Protein AF-A0A7C4U8H3-F1 (afdb_monomer_lite)

pLDDT: mean 93.74, std 4.53, range [62.44, 98.38]

Sequence (127 aa):
MKSFDVPIIYRSPLISAVKKKRKEMDKMKKDFSPTLLDFGPLQIYLARHFGFCYGVENAIEIAFRTVEENPGKRIFLLSEMIHNPQVNADLIAHGIEFLQDTHGKQLIPFDQITAEDIVLIPAFGTT

Secondary structure (DSSP, 8-state):
-------GGG--HHHHHHHHHHHHH-TT----PPEEEE-SS-EEEE-SS-S--HHHHHHHHHHHHHHHHSTT--EEESS-SSS-HHHHHHHHHTTEEESB-TTS-BSS-GGG--TT-EEEPPTT---

Structure (mmCIF, N/CA/C/O backbone):
data_AF-A0A7C4U8H3-F1
#
_entry.id   AF-A0A7C4U8H3-F1
#
loop_
_atom_site.group_PDB
_atom_site.id
_atom_site.type_symbol
_atom_site.label_atom_id
_atom_site.label_alt_id
_atom_site.label_comp_id
_atom_site.label_asym_id
_atom_site.label_entity_id
_atom_site.label_seq_id
_atom_site.pdbx_PDB_ins_code
_atom_site.Cartn_x
_atom_site.Cartn_y
_atom_site.Cartn_z
_atom_site.occupancy
_atom_site.B_iso_or_equiv
_atom_site.auth_seq_id
_atom_site.auth_comp_id
_atom_site.auth_asym_id
_atom_site.auth_atom_id
_atom_site.pdbx_PDB_model_num
ATOM 1 N N . MET A 1 1 ? 18.122 4.149 3.595 1.00 62.44 1 MET A N 1
ATOM 2 C CA . MET A 1 1 ? 16.735 4.419 3.150 1.00 62.44 1 MET A CA 1
ATOM 3 C C . MET A 1 1 ? 15.845 3.441 3.888 1.00 62.44 1 MET A C 1
ATOM 5 O O . MET A 1 1 ? 16.250 2.287 3.963 1.00 62.44 1 MET A O 1
ATOM 9 N N . LYS A 1 2 ? 14.726 3.900 4.463 1.00 78.81 2 LYS A N 1
ATOM 10 C CA . LYS A 1 2 ? 13.782 3.048 5.202 1.00 78.81 2 LYS A CA 1
ATOM 11 C C . LYS A 1 2 ? 13.320 1.883 4.313 1.00 78.81 2 LYS A C 1
ATOM 13 O O . LYS A 1 2 ? 13.086 2.087 3.121 1.00 78.81 2 LYS A O 1
ATOM 18 N N . SER A 1 3 ? 13.270 0.683 4.878 1.00 82.38 3 SER A N 1
ATOM 19 C CA . SER A 1 3 ? 12.613 -0.490 4.299 1.00 82.38 3 SER A CA 1
ATOM 20 C C . SER A 1 3 ? 11.296 -0.704 5.027 1.00 82.38 3 SER A C 1
ATOM 22 O O . SER A 1 3 ? 11.247 -0.479 6.233 1.00 82.38 3 SER A O 1
ATOM 24 N N . PHE A 1 4 ? 10.276 -1.135 4.296 1.00 88.81 4 PHE A N 1
ATOM 25 C CA . PHE A 1 4 ? 8.960 -1.445 4.839 1.00 88.81 4 PHE A CA 1
ATOM 26 C C . PHE A 1 4 ? 8.717 -2.948 4.806 1.00 88.81 4 PHE A C 1
ATOM 28 O O . PHE A 1 4 ? 9.070 -3.611 3.818 1.00 88.81 4 PHE A O 1
ATOM 35 N N . ASP A 1 5 ? 8.076 -3.464 5.846 1.00 89.00 5 ASP A N 1
ATOM 36 C CA . ASP A 1 5 ? 7.587 -4.834 5.896 1.00 89.00 5 ASP A CA 1
ATOM 37 C C . ASP A 1 5 ? 6.173 -4.939 5.309 1.00 89.00 5 ASP A C 1
ATOM 39 O O . ASP A 1 5 ? 5.162 -5.080 5.990 1.00 89.00 5 ASP A O 1
ATOM 43 N N . VAL A 1 6 ? 6.102 -4.768 3.988 1.00 89.00 6 VAL A N 1
ATOM 44 C CA . VAL A 1 6 ? 4.869 -4.956 3.212 1.00 89.00 6 VAL A CA 1
ATOM 45 C C . VAL A 1 6 ? 4.707 -6.442 2.869 1.00 89.00 6 VAL A C 1
ATOM 47 O O . VAL A 1 6 ? 5.683 -7.016 2.352 1.00 89.00 6 VAL A O 1
ATOM 50 N N . PRO A 1 7 ? 3.499 -7.032 3.039 1.00 88.00 7 PRO A N 1
ATOM 51 C CA . PRO A 1 7 ? 3.237 -8.441 2.763 1.00 88.00 7 PRO A CA 1
ATOM 52 C C . PRO A 1 7 ? 3.787 -8.916 1.416 1.00 88.00 7 PRO A C 1
ATOM 54 O O . PRO A 1 7 ? 3.643 -8.260 0.379 1.00 88.00 7 PRO A O 1
ATOM 57 N N . ILE A 1 8 ? 4.416 -10.095 1.427 1.00 87.81 8 ILE A N 1
ATOM 58 C CA . ILE A 1 8 ? 5.104 -10.665 0.256 1.00 87.81 8 ILE A CA 1
ATOM 59 C C . ILE A 1 8 ? 4.131 -10.908 -0.906 1.00 87.81 8 ILE A C 1
ATOM 61 O O . ILE A 1 8 ? 4.545 -10.818 -2.060 1.00 87.81 8 ILE A O 1
ATOM 65 N N . ILE A 1 9 ? 2.843 -11.123 -0.619 1.00 88.69 9 ILE A N 1
ATOM 66 C CA . ILE A 1 9 ? 1.780 -11.298 -1.621 1.00 88.69 9 ILE A CA 1
ATOM 67 C C . ILE A 1 9 ? 1.668 -10.121 -2.604 1.00 88.69 9 ILE A C 1
ATOM 69 O O . ILE A 1 9 ? 1.254 -10.312 -3.744 1.00 88.69 9 ILE A O 1
ATOM 73 N N . TYR A 1 10 ? 2.112 -8.921 -2.216 1.00 89.94 10 TYR A N 1
ATOM 74 C CA . TYR A 1 10 ? 2.118 -7.743 -3.087 1.00 89.94 10 TYR A CA 1
ATOM 75 C C . TYR A 1 10 ? 3.395 -7.615 -3.937 1.00 89.94 10 TYR A C 1
ATOM 77 O O . TYR A 1 10 ? 3.530 -6.681 -4.734 1.00 89.94 10 TYR A O 1
ATOM 85 N N . ARG A 1 11 ? 4.372 -8.517 -3.774 1.00 87.25 11 ARG A N 1
ATOM 86 C CA . ARG A 1 11 ? 5.674 -8.449 -4.449 1.00 87.25 11 ARG A CA 1
ATOM 87 C C . ARG A 1 11 ? 5.713 -9.377 -5.658 1.00 87.25 11 ARG A C 1
ATOM 89 O O . ARG A 1 11 ? 5.510 -10.579 -5.555 1.00 87.25 11 ARG A O 1
ATOM 96 N N . SER A 1 12 ? 6.100 -8.827 -6.808 1.00 91.56 12 SER A N 1
ATOM 97 C CA . SER A 1 12 ? 6.394 -9.611 -8.013 1.00 91.56 12 SER A CA 1
ATOM 98 C C . SER A 1 12 ? 7.905 -9.860 -8.147 1.00 91.56 12 SER A C 1
ATOM 100 O O . SER A 1 12 ? 8.672 -8.889 -8.136 1.00 91.56 12 SER A O 1
ATOM 102 N N . PRO A 1 13 ? 8.363 -11.116 -8.334 1.00 91.94 13 PRO A N 1
ATOM 103 C CA . PRO A 1 13 ? 9.780 -11.425 -8.547 1.00 91.94 13 PRO A CA 1
ATOM 104 C C . PRO A 1 13 ? 10.377 -10.705 -9.762 1.00 91.94 13 PRO A C 1
ATOM 106 O O . PRO A 1 13 ? 11.475 -10.151 -9.677 1.00 91.94 13 PRO A O 1
ATOM 109 N N . LEU A 1 14 ? 9.627 -10.643 -10.870 1.00 92.31 14 LEU A N 1
ATOM 110 C CA . LEU A 1 14 ? 10.044 -9.956 -12.094 1.00 92.31 14 LEU A CA 1
ATOM 111 C C . LEU A 1 14 ? 10.233 -8.456 -11.847 1.00 92.31 14 LEU A C 1
ATOM 113 O O . LEU A 1 14 ? 11.280 -7.894 -12.165 1.00 92.31 14 LEU A O 1
ATOM 117 N N . ILE A 1 15 ? 9.239 -7.809 -11.233 1.00 93.75 15 ILE A N 1
ATOM 118 C CA . ILE A 1 15 ? 9.291 -6.372 -10.947 1.00 93.75 15 ILE A CA 1
ATOM 119 C C . ILE A 1 15 ? 10.428 -6.043 -9.977 1.00 93.75 15 ILE A C 1
ATOM 121 O O . ILE A 1 15 ? 11.133 -5.052 -10.171 1.00 93.75 15 ILE A O 1
ATOM 125 N N . SER A 1 16 ? 10.651 -6.885 -8.967 1.00 91.69 16 SER A N 1
ATOM 126 C CA . SER A 1 16 ? 11.768 -6.746 -8.032 1.00 91.69 16 SER A CA 1
ATOM 127 C C . SER A 1 16 ? 13.123 -6.848 -8.734 1.00 91.69 16 SER A C 1
ATOM 129 O O . SER A 1 16 ? 13.996 -6.013 -8.491 1.00 91.69 16 SER A O 1
ATOM 131 N N . ALA A 1 17 ? 13.294 -7.808 -9.649 1.00 93.62 17 ALA A N 1
ATOM 132 C CA . ALA A 1 17 ? 14.517 -7.951 -10.436 1.00 93.62 17 ALA A CA 1
ATOM 133 C C . ALA A 1 17 ? 14.761 -6.730 -11.340 1.00 93.62 17 ALA A C 1
ATOM 135 O O . ALA A 1 17 ? 15.863 -6.172 -11.345 1.00 93.62 17 ALA A O 1
ATOM 136 N N . VAL A 1 18 ? 13.718 -6.250 -12.031 1.00 94.69 18 VAL A N 1
ATOM 137 C CA . VAL A 1 18 ? 13.781 -5.035 -12.859 1.00 94.69 18 VAL A CA 1
ATOM 138 C C . VAL A 1 18 ? 14.181 -3.826 -12.014 1.00 94.69 18 VAL A C 1
ATOM 140 O O . VAL A 1 18 ? 15.153 -3.147 -12.345 1.00 94.69 18 VAL A O 1
ATOM 143 N N . LYS A 1 19 ? 13.491 -3.577 -10.890 1.00 92.31 19 LYS A N 1
ATOM 144 C CA . LYS A 1 19 ? 13.780 -2.453 -9.982 1.00 92.31 19 LYS A CA 1
ATOM 145 C C . LYS A 1 19 ? 15.195 -2.534 -9.398 1.00 92.31 19 LYS A C 1
ATOM 147 O O . LYS A 1 19 ? 15.849 -1.496 -9.285 1.00 92.31 19 LYS A O 1
ATOM 152 N N . LYS A 1 20 ? 15.691 -3.734 -9.065 1.00 93.25 20 LYS A N 1
ATOM 153 C CA . LYS A 1 20 ? 17.060 -3.953 -8.567 1.00 93.25 20 LYS A CA 1
ATOM 154 C C . LYS A 1 20 ? 18.103 -3.560 -9.615 1.00 93.25 20 LYS A C 1
ATOM 156 O O . LYS A 1 20 ? 18.904 -2.669 -9.339 1.00 93.25 20 LYS A O 1
ATOM 161 N N . LYS A 1 21 ? 18.019 -4.113 -10.832 1.00 94.81 21 LYS A N 1
ATOM 162 C CA . LYS A 1 21 ? 18.921 -3.767 -11.949 1.00 94.81 21 LYS A CA 1
ATOM 163 C C . LYS A 1 21 ? 18.916 -2.260 -12.222 1.00 94.81 21 LYS A C 1
ATOM 165 O O . LYS A 1 21 ? 19.953 -1.611 -12.323 1.00 94.81 21 LYS A O 1
ATOM 170 N N . ARG A 1 22 ? 17.722 -1.671 -12.262 1.00 94.69 22 ARG A N 1
ATOM 171 C CA . ARG A 1 22 ? 17.498 -0.236 -12.472 1.00 94.69 22 ARG A CA 1
ATOM 172 C C . ARG A 1 22 ? 18.064 0.656 -11.355 1.00 94.69 22 ARG A C 1
ATOM 174 O O . ARG A 1 22 ? 18.376 1.813 -11.634 1.00 94.69 22 ARG A O 1
ATOM 181 N N . LYS A 1 23 ? 18.175 0.161 -10.119 1.00 92.75 23 LYS A N 1
ATOM 182 C CA . LYS A 1 23 ? 18.792 0.859 -8.975 1.00 92.75 23 LYS A CA 1
ATOM 183 C C . LYS A 1 23 ? 20.317 0.737 -8.980 1.00 92.75 23 LYS A C 1
ATOM 185 O O . LYS A 1 23 ? 20.987 1.676 -8.567 1.00 92.75 23 LYS A O 1
ATOM 190 N N . GLU A 1 24 ? 20.848 -0.399 -9.423 1.00 95.31 24 GLU A N 1
ATOM 191 C CA . GLU A 1 24 ? 22.292 -0.623 -9.579 1.00 95.31 24 GLU A CA 1
ATOM 192 C C . GLU A 1 24 ? 22.876 0.270 -10.682 1.00 95.31 24 GLU A C 1
ATOM 194 O O . GLU A 1 24 ? 23.930 0.865 -10.486 1.00 95.31 24 GLU A O 1
ATOM 199 N N . MET A 1 25 ? 22.154 0.431 -11.797 1.00 94.56 25 MET A N 1
ATOM 200 C CA . MET A 1 25 ? 22.564 1.302 -12.908 1.00 94.56 25 MET A CA 1
ATOM 201 C C . MET A 1 25 ? 22.417 2.798 -12.597 1.00 94.56 25 MET A C 1
ATOM 203 O O . MET A 1 25 ? 23.259 3.599 -12.987 1.00 94.56 25 MET A O 1
ATOM 207 N N . ASP A 1 26 ? 21.338 3.189 -11.916 1.00 94.19 26 ASP A N 1
ATOM 208 C CA . ASP A 1 26 ? 21.061 4.584 -11.571 1.00 94.19 26 ASP A CA 1
ATOM 209 C C . ASP A 1 26 ? 20.385 4.661 -10.196 1.00 94.19 26 ASP A C 1
ATOM 211 O O . ASP A 1 26 ? 19.158 4.610 -10.054 1.00 94.19 26 ASP A O 1
ATOM 215 N N . LYS A 1 27 ? 21.220 4.779 -9.160 1.00 91.50 27 LYS A N 1
ATOM 216 C CA . LYS A 1 27 ? 20.795 4.820 -7.754 1.00 91.50 27 LYS A CA 1
ATOM 217 C C . LYS A 1 27 ? 19.979 6.068 -7.417 1.00 91.50 27 LYS A C 1
ATOM 219 O O . LYS A 1 27 ? 19.093 5.993 -6.566 1.00 91.50 27 LYS A O 1
ATOM 224 N N . MET A 1 28 ? 20.283 7.196 -8.064 1.00 91.50 28 MET A N 1
ATOM 225 C CA . MET A 1 28 ? 19.661 8.496 -7.783 1.00 91.50 28 MET A CA 1
ATOM 226 C C . MET A 1 28 ? 18.380 8.734 -8.580 1.00 91.50 28 MET A C 1
ATOM 228 O O . MET A 1 28 ? 17.737 9.760 -8.385 1.00 91.50 28 MET A O 1
ATOM 232 N N . LYS A 1 29 ? 17.984 7.778 -9.430 1.00 92.00 29 LYS A N 1
ATOM 233 C CA . LYS A 1 29 ? 16.765 7.852 -10.240 1.00 92.00 29 LYS A CA 1
ATOM 234 C C . LYS A 1 29 ? 16.705 9.096 -11.129 1.00 92.00 29 LYS A C 1
ATOM 236 O O . LYS A 1 29 ? 15.637 9.667 -11.302 1.00 92.00 29 LYS A O 1
ATOM 241 N N . LYS A 1 30 ? 17.854 9.503 -11.675 1.00 94.44 30 LYS A N 1
ATOM 242 C CA . LYS A 1 30 ? 17.966 10.633 -12.608 1.00 94.44 30 LYS A CA 1
ATOM 243 C C . LYS A 1 30 ? 17.584 10.257 -14.037 1.00 94.44 30 LYS A C 1
ATOM 245 O O . LYS A 1 30 ? 17.181 11.121 -14.805 1.00 94.44 30 LYS A O 1
ATOM 250 N N . ASP A 1 31 ? 17.717 8.984 -14.393 1.00 95.31 31 ASP A N 1
ATOM 251 C CA . ASP A 1 31 ? 17.229 8.460 -15.658 1.00 95.31 31 ASP A CA 1
ATOM 252 C C . ASP A 1 31 ? 15.743 8.099 -15.527 1.00 95.31 31 ASP A C 1
ATOM 254 O O . ASP A 1 31 ? 15.371 7.129 -14.857 1.00 95.31 31 ASP A O 1
ATOM 258 N N . PHE A 1 32 ? 14.900 8.899 -16.179 1.00 95.50 32 PHE A N 1
ATOM 259 C CA . PHE A 1 32 ? 13.445 8.746 -16.202 1.00 95.50 32 PHE A CA 1
ATOM 260 C C . PHE A 1 32 ? 12.944 7.827 -17.320 1.00 95.50 32 PHE A C 1
ATOM 262 O O . PHE A 1 32 ? 11.742 7.560 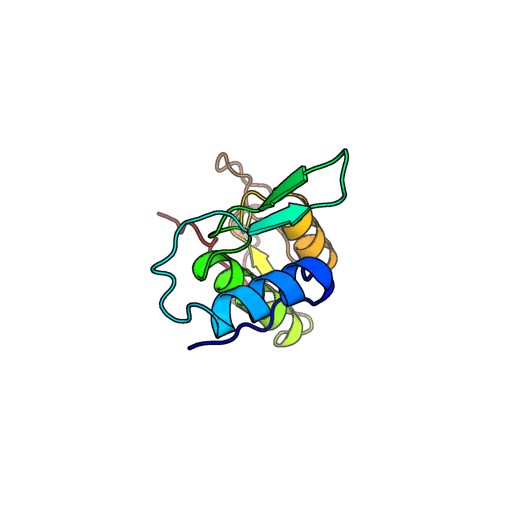-17.387 1.00 95.50 32 PHE A O 1
ATOM 269 N N . SER A 1 33 ? 13.836 7.315 -18.176 1.00 96.94 33 SER A N 1
ATOM 270 C CA . SER A 1 33 ? 13.440 6.425 -19.265 1.00 96.94 33 SER A CA 1
ATOM 271 C C . SER A 1 33 ? 12.764 5.147 -18.738 1.00 96.94 33 SER A C 1
ATOM 273 O O . SER A 1 33 ? 13.119 4.628 -17.661 1.00 96.94 33 SER A O 1
ATOM 275 N N . PRO A 1 34 ? 11.764 4.624 -19.467 1.00 97.12 34 PRO A N 1
ATOM 276 C CA . PRO A 1 34 ? 11.162 3.344 -19.136 1.00 97.12 34 PRO A CA 1
ATOM 277 C C . PRO A 1 34 ? 12.166 2.202 -19.333 1.00 97.12 34 PRO A C 1
ATOM 279 O O . PRO A 1 34 ? 13.122 2.295 -20.098 1.00 97.12 34 PRO A O 1
ATOM 282 N N . THR A 1 35 ? 11.931 1.084 -18.653 1.00 96.69 35 THR A N 1
ATOM 283 C CA . THR A 1 35 ? 12.636 -0.167 -18.941 1.00 96.69 35 THR A CA 1
ATOM 284 C C . THR A 1 35 ? 11.938 -0.868 -20.096 1.00 96.69 35 THR A C 1
ATOM 286 O O . THR A 1 35 ? 10.764 -1.206 -19.970 1.00 96.69 35 THR A O 1
ATOM 289 N N . LEU A 1 36 ? 12.659 -1.107 -21.190 1.00 96.94 36 LEU A N 1
ATOM 290 C CA . LEU A 1 36 ? 12.202 -1.974 -22.270 1.00 96.94 36 LEU A CA 1
ATOM 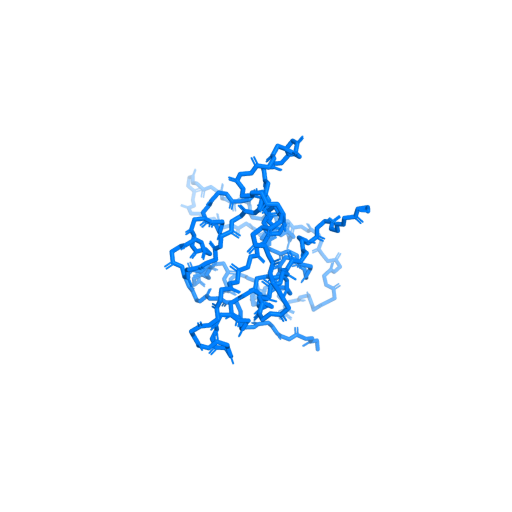291 C C . LEU A 1 36 ? 12.454 -3.440 -21.894 1.00 96.94 36 LEU A C 1
ATOM 293 O O . LEU A 1 36 ? 13.587 -3.832 -21.611 1.00 96.94 36 LEU A O 1
ATOM 297 N N . LEU A 1 37 ? 11.391 -4.236 -21.899 1.00 95.94 37 LEU A N 1
ATOM 298 C CA . LEU A 1 37 ? 11.446 -5.691 -21.938 1.00 95.94 37 LEU A CA 1
ATOM 299 C C . LEU A 1 37 ? 11.127 -6.117 -23.373 1.00 95.94 37 LEU A C 1
ATOM 301 O O . LEU A 1 37 ? 9.985 -5.995 -23.817 1.00 95.94 37 LEU A O 1
ATOM 305 N N . ASP A 1 38 ? 12.156 -6.549 -24.096 1.00 96.69 38 ASP A N 1
ATOM 306 C CA . ASP A 1 38 ? 12.063 -6.918 -25.507 1.00 96.69 38 ASP A CA 1
ATOM 307 C C . ASP A 1 38 ? 11.944 -8.440 -25.655 1.00 96.69 38 ASP A C 1
ATOM 309 O O . ASP A 1 38 ? 12.841 -9.183 -25.250 1.00 96.69 38 ASP A O 1
ATOM 313 N N . PHE A 1 39 ? 10.826 -8.893 -26.219 1.00 96.69 39 PHE A N 1
ATOM 314 C CA . PHE A 1 39 ? 10.544 -10.295 -26.521 1.00 96.69 39 PHE A CA 1
ATOM 315 C C . PHE A 1 39 ? 10.459 -10.546 -28.036 1.00 96.69 39 PHE A C 1
ATOM 317 O O . PHE A 1 39 ? 9.873 -11.543 -28.450 1.00 96.69 39 PHE A O 1
ATOM 324 N N . GLY A 1 40 ? 11.009 -9.656 -28.871 1.00 97.25 40 GLY A N 1
ATOM 325 C CA . GLY A 1 40 ? 10.929 -9.716 -30.330 1.00 97.25 40 GLY A CA 1
ATOM 326 C C . GLY A 1 40 ? 9.663 -9.024 -30.847 1.00 97.25 40 GLY A C 1
ATOM 327 O O . GLY A 1 40 ? 9.597 -7.797 -30.817 1.00 97.25 40 GLY A O 1
ATOM 328 N N . PRO A 1 41 ? 8.633 -9.756 -31.318 1.00 97.75 41 PRO A N 1
ATOM 329 C CA . PRO A 1 41 ? 7.392 -9.139 -31.802 1.00 97.75 41 PRO A CA 1
ATOM 330 C C . PRO A 1 41 ? 6.575 -8.428 -30.708 1.00 97.75 41 PRO A C 1
ATOM 332 O O . PRO A 1 41 ? 5.645 -7.694 -31.031 1.00 97.75 41 PRO A O 1
ATOM 335 N N . LEU A 1 42 ? 6.898 -8.646 -29.427 1.00 97.88 42 LEU A N 1
ATOM 336 C CA . LEU A 1 42 ? 6.285 -7.964 -28.291 1.00 97.88 42 LEU A CA 1
ATOM 337 C C . LEU A 1 42 ? 7.335 -7.156 -27.532 1.00 97.88 42 LEU A C 1
ATOM 339 O O . LEU A 1 42 ? 8.335 -7.694 -27.060 1.00 97.88 42 LEU A O 1
ATOM 343 N N . GLN A 1 43 ? 7.048 -5.875 -27.343 1.00 98.12 43 GLN A N 1
ATOM 344 C CA . GLN A 1 43 ? 7.867 -4.964 -26.558 1.00 98.12 43 GLN A CA 1
ATOM 345 C C . GLN A 1 43 ? 7.021 -4.368 -25.438 1.00 98.12 43 GLN A C 1
ATOM 347 O O . GLN A 1 43 ? 5.952 -3.809 -25.682 1.00 98.12 43 GLN A O 1
ATOM 352 N N . ILE A 1 44 ? 7.493 -4.499 -24.199 1.00 97.69 44 ILE A N 1
ATOM 353 C CA . ILE A 1 44 ? 6.815 -3.966 -23.015 1.00 97.69 44 ILE A CA 1
ATOM 354 C C . ILE A 1 44 ? 7.679 -2.868 -22.413 1.00 97.69 44 ILE A C 1
ATOM 356 O O . ILE A 1 44 ? 8.818 -3.105 -22.014 1.00 97.69 44 ILE A O 1
ATOM 360 N N . TYR A 1 45 ? 7.111 -1.674 -22.287 1.00 97.06 45 TYR A N 1
ATOM 361 C CA . TYR A 1 45 ? 7.756 -0.549 -21.624 1.00 97.06 45 TYR A CA 1
ATOM 362 C C . TYR A 1 45 ? 7.213 -0.398 -20.205 1.00 97.06 45 TYR A C 1
ATOM 364 O O . TYR A 1 45 ? 6.053 -0.053 -19.996 1.00 97.06 45 TYR A O 1
ATOM 372 N N . LEU A 1 46 ? 8.070 -0.636 -19.214 1.00 96.56 46 LEU A N 1
ATOM 373 C CA . LEU A 1 46 ? 7.760 -0.397 -17.808 1.00 96.56 46 LEU A CA 1
ATOM 374 C C . LEU A 1 46 ? 8.229 0.998 -17.408 1.00 96.56 46 LEU A C 1
ATOM 376 O O . LEU A 1 46 ? 9.417 1.304 -17.510 1.00 96.56 46 LEU A O 1
ATOM 380 N N . ALA A 1 47 ? 7.317 1.836 -16.915 1.00 95.62 47 ALA A N 1
ATOM 381 C CA . ALA A 1 47 ? 7.653 3.171 -16.428 1.00 95.62 47 ALA A CA 1
ATOM 382 C C . ALA A 1 47 ? 8.791 3.133 -15.389 1.00 95.62 47 ALA A C 1
ATOM 384 O O . ALA A 1 47 ? 8.943 2.168 -14.639 1.00 95.62 47 ALA A O 1
ATOM 385 N N . ARG A 1 48 ? 9.597 4.199 -15.301 1.00 94.12 48 ARG A N 1
ATOM 386 C CA . ARG A 1 48 ? 10.664 4.298 -14.286 1.00 94.12 48 ARG A CA 1
ATOM 387 C C . ARG A 1 48 ? 10.113 4.259 -12.859 1.00 94.12 48 ARG A C 1
ATOM 389 O O . ARG A 1 48 ? 10.713 3.642 -11.976 1.00 94.12 48 ARG A O 1
ATOM 396 N N . HIS A 1 49 ? 8.986 4.928 -12.642 1.00 92.00 49 HIS A N 1
ATOM 397 C CA . HIS A 1 49 ? 8.335 5.070 -11.347 1.00 92.00 49 HIS A CA 1
ATOM 398 C C . HIS A 1 49 ? 6.945 4.444 -11.405 1.00 92.00 49 HIS A C 1
ATOM 400 O O . HIS A 1 49 ? 6.089 4.909 -12.147 1.00 92.00 49 HIS A O 1
ATOM 406 N N . PHE A 1 50 ? 6.745 3.371 -10.643 1.00 92.06 50 PHE A N 1
ATOM 407 C CA . PHE A 1 50 ? 5.477 2.649 -10.568 1.00 92.06 50 PHE A CA 1
ATOM 408 C C . PHE A 1 50 ? 5.411 1.774 -9.309 1.00 92.06 50 PHE A C 1
ATOM 410 O O . PHE A 1 50 ? 6.442 1.406 -8.718 1.00 92.06 50 PHE A O 1
ATOM 417 N N . GLY A 1 51 ? 4.191 1.377 -8.953 1.00 91.12 51 GLY A N 1
ATOM 418 C CA . GLY A 1 51 ? 3.877 0.635 -7.734 1.00 91.12 51 GLY A CA 1
ATOM 419 C C . GLY A 1 51 ? 3.668 1.563 -6.537 1.00 91.12 51 GLY A C 1
ATOM 420 O O . GLY A 1 51 ? 3.457 2.763 -6.706 1.00 91.12 51 GLY A O 1
ATOM 421 N N . PHE A 1 52 ? 3.722 0.998 -5.332 1.00 92.56 52 PHE A N 1
ATOM 422 C CA . PHE A 1 52 ? 3.479 1.749 -4.105 1.00 92.56 52 PHE A CA 1
ATOM 423 C C . PHE A 1 52 ? 4.509 2.857 -3.885 1.00 92.56 52 PHE A C 1
ATOM 425 O O . PHE A 1 52 ? 5.713 2.688 -4.103 1.00 92.56 52 PHE A O 1
ATOM 432 N N . CYS A 1 53 ? 4.004 4.017 -3.471 1.00 91.44 53 CYS A N 1
ATOM 433 C CA . CYS A 1 53 ? 4.831 5.099 -2.970 1.00 91.44 53 CYS A CA 1
ATOM 434 C C . CYS A 1 53 ? 5.146 4.861 -1.488 1.00 91.44 53 CYS A C 1
ATOM 436 O O . CYS A 1 53 ? 4.504 4.049 -0.825 1.00 91.44 53 CYS A O 1
ATOM 438 N N . TYR A 1 54 ? 6.094 5.633 -0.956 1.00 92.31 54 TYR A N 1
ATOM 439 C CA . TYR A 1 54 ? 6.495 5.558 0.450 1.00 92.31 54 TYR A CA 1
ATOM 440 C C . TYR A 1 54 ? 5.300 5.634 1.415 1.00 92.31 54 TYR A C 1
ATOM 442 O O . TYR A 1 54 ? 5.237 4.871 2.371 1.00 92.31 54 TYR A O 1
ATOM 450 N N . GLY A 1 55 ? 4.348 6.545 1.169 1.00 93.25 55 GLY A N 1
ATOM 451 C CA . GLY A 1 55 ? 3.180 6.722 2.039 1.00 93.25 55 GLY A CA 1
ATOM 452 C C . GLY A 1 55 ? 2.270 5.494 2.064 1.00 93.25 55 GLY A C 1
ATOM 453 O O . GLY A 1 55 ? 1.815 5.097 3.130 1.00 93.25 55 GLY A O 1
ATOM 454 N N . VAL A 1 56 ? 2.079 4.853 0.908 1.00 94.00 56 VAL A N 1
ATOM 455 C CA . VAL A 1 56 ? 1.279 3.627 0.792 1.00 94.00 56 VAL A CA 1
ATOM 456 C C . VAL A 1 56 ? 1.979 2.451 1.473 1.00 94.00 56 VAL A C 1
ATOM 458 O O . VAL A 1 56 ? 1.345 1.749 2.251 1.00 94.00 56 VAL A O 1
ATOM 461 N N . GLU A 1 57 ? 3.284 2.259 1.241 1.00 94.25 57 GLU A N 1
ATOM 462 C CA . GLU A 1 57 ? 4.050 1.192 1.908 1.00 94.25 57 GLU A CA 1
ATOM 463 C C . GLU A 1 57 ? 4.032 1.359 3.435 1.00 94.25 57 GLU A C 1
ATOM 465 O O . GLU A 1 57 ? 3.820 0.391 4.159 1.00 94.25 57 GLU A O 1
ATOM 470 N N . ASN A 1 58 ?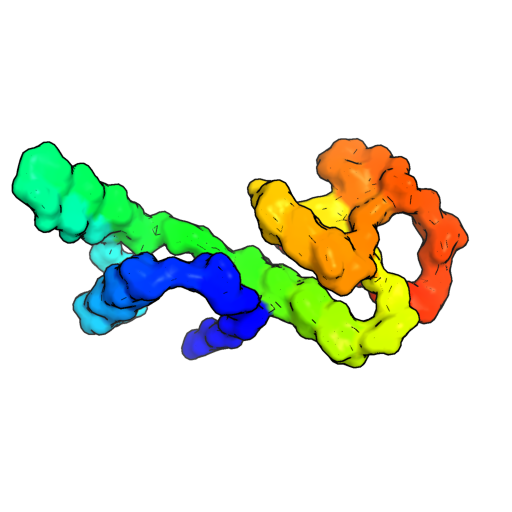 4.181 2.597 3.918 1.00 94.69 58 ASN A N 1
ATOM 471 C CA . ASN A 1 58 ? 4.121 2.921 5.340 1.00 94.69 58 ASN A CA 1
ATOM 472 C C . ASN A 1 58 ? 2.731 2.661 5.943 1.00 94.69 58 ASN A C 1
ATOM 474 O O . ASN A 1 58 ? 2.645 2.129 7.042 1.00 94.69 58 ASN A O 1
ATOM 478 N N . ALA A 1 59 ? 1.655 3.037 5.246 1.00 94.75 59 ALA A N 1
ATOM 479 C CA . ALA A 1 59 ? 0.290 2.819 5.724 1.00 94.75 59 ALA A CA 1
ATOM 480 C C . ALA A 1 59 ? -0.049 1.324 5.817 1.00 94.75 59 ALA A C 1
ATOM 482 O O . ALA A 1 59 ? -0.572 0.883 6.837 1.00 94.75 59 ALA A O 1
ATOM 483 N N . ILE A 1 60 ? 0.324 0.545 4.793 1.00 94.50 60 ILE A N 1
ATOM 484 C CA . ILE A 1 60 ? 0.155 -0.913 4.793 1.00 94.50 60 ILE A CA 1
ATOM 485 C C . ILE A 1 60 ? 0.918 -1.533 5.970 1.00 94.50 60 ILE A C 1
ATOM 487 O O . ILE A 1 60 ? 0.328 -2.280 6.742 1.00 94.50 60 ILE A O 1
ATOM 491 N N . GLU A 1 61 ? 2.202 -1.200 6.143 1.00 94.81 61 GLU A N 1
ATOM 492 C CA . GLU A 1 61 ? 3.013 -1.724 7.253 1.00 94.81 61 GLU A CA 1
ATOM 493 C C . GLU A 1 61 ? 2.376 -1.417 8.619 1.00 94.81 61 GLU A C 1
ATOM 495 O O . GLU A 1 61 ? 2.269 -2.313 9.452 1.00 94.81 61 GLU A O 1
ATOM 500 N N . ILE A 1 62 ? 1.908 -0.182 8.841 1.00 95.62 62 ILE A N 1
ATOM 501 C CA . ILE A 1 62 ? 1.242 0.206 10.094 1.00 95.62 62 ILE A CA 1
ATOM 502 C C . ILE A 1 62 ? -0.017 -0.629 10.327 1.00 95.62 62 ILE A C 1
ATOM 504 O O . ILE A 1 62 ? -0.210 -1.119 11.437 1.00 95.62 62 ILE A O 1
ATOM 508 N N . ALA A 1 63 ? -0.866 -0.814 9.314 1.00 95.31 63 ALA A N 1
ATOM 509 C CA . ALA A 1 63 ? -2.126 -1.530 9.483 1.00 95.31 63 ALA A CA 1
ATOM 510 C C . ALA A 1 63 ? -1.906 -3.012 9.820 1.00 95.31 63 ALA A C 1
ATOM 512 O O . ALA A 1 63 ? -2.453 -3.503 10.806 1.00 95.31 63 ALA A O 1
ATOM 513 N N . PHE A 1 64 ? -1.044 -3.701 9.067 1.00 93.81 64 PHE A N 1
ATOM 514 C CA . PHE A 1 64 ? -0.736 -5.112 9.321 1.00 93.81 64 PHE A CA 1
ATOM 515 C C . PHE A 1 64 ? -0.028 -5.319 10.665 1.00 93.81 64 PHE A C 1
ATOM 517 O O . PHE A 1 64 ? -0.423 -6.203 11.424 1.00 93.81 64 PHE A O 1
ATOM 524 N N . ARG A 1 65 ? 0.945 -4.468 11.018 1.00 95.81 65 ARG A N 1
ATOM 525 C CA . ARG A 1 65 ? 1.590 -4.532 12.339 1.00 95.81 65 ARG A CA 1
ATOM 526 C C . ARG A 1 65 ? 0.620 -4.260 13.476 1.00 95.81 65 ARG A C 1
ATOM 528 O O . ARG A 1 65 ? 0.716 -4.898 14.513 1.00 95.81 65 ARG A O 1
ATOM 535 N N . THR A 1 66 ? -0.327 -3.340 13.289 1.00 96.94 66 THR A N 1
ATOM 536 C CA . THR A 1 66 ? -1.346 -3.054 14.310 1.00 96.94 66 THR A CA 1
ATOM 537 C C . THR A 1 66 ? -2.161 -4.306 14.621 1.00 96.94 66 THR A C 1
ATOM 539 O O . THR A 1 66 ? -2.387 -4.591 15.794 1.00 96.94 66 THR A O 1
ATOM 542 N N . VAL A 1 67 ? -2.544 -5.073 13.594 1.00 95.12 67 VAL A N 1
ATOM 543 C CA . VAL A 1 67 ? -3.242 -6.359 13.756 1.00 95.12 67 VAL A CA 1
ATOM 544 C C . VAL A 1 67 ? -2.372 -7.385 14.477 1.00 95.12 67 VAL A C 1
ATOM 546 O O . VAL A 1 67 ? -2.824 -8.000 15.439 1.00 95.12 67 VAL A O 1
ATOM 549 N N . GLU A 1 68 ? -1.123 -7.552 14.046 1.00 94.62 68 GLU A N 1
ATOM 550 C CA . GLU A 1 68 ? -0.204 -8.541 14.619 1.00 94.62 68 GLU A CA 1
ATOM 551 C C . GLU A 1 68 ? 0.155 -8.245 16.086 1.00 94.62 68 GLU A C 1
ATOM 553 O O . GLU A 1 68 ? 0.179 -9.147 16.923 1.00 94.62 68 GLU A O 1
ATOM 558 N N . GLU A 1 69 ? 0.402 -6.977 16.419 1.00 96.88 69 GLU A N 1
ATOM 559 C CA . GLU A 1 69 ? 0.856 -6.546 17.746 1.00 96.88 69 GLU A CA 1
ATOM 560 C C . GLU A 1 69 ? -0.287 -6.423 18.772 1.00 96.88 69 GLU A C 1
ATOM 562 O O . GLU A 1 69 ? -0.018 -6.305 19.969 1.00 96.88 69 GLU A O 1
ATOM 567 N N . ASN A 1 70 ? -1.556 -6.463 18.344 1.00 97.38 70 ASN A N 1
ATOM 568 C CA . ASN A 1 70 ? -2.724 -6.280 19.218 1.00 97.38 70 ASN A CA 1
ATOM 569 C C . ASN A 1 70 ? -3.732 -7.441 19.116 1.00 97.38 70 ASN A C 1
ATOM 571 O O . ASN A 1 70 ? -4.897 -7.225 18.763 1.00 97.38 70 ASN A O 1
ATOM 575 N N . PRO A 1 71 ? -3.327 -8.678 19.456 1.00 95.69 71 PRO A N 1
ATOM 576 C CA . PRO A 1 71 ? -4.209 -9.833 19.365 1.00 95.69 71 PRO A CA 1
ATOM 577 C C . PRO A 1 71 ? -5.450 -9.662 20.251 1.00 95.69 71 PRO A C 1
ATOM 579 O O . PRO A 1 71 ? -5.357 -9.306 21.426 1.00 95.69 71 PRO A O 1
ATOM 582 N N . GLY A 1 72 ? -6.624 -9.946 19.683 1.00 94.69 72 GLY A N 1
ATOM 583 C CA . GLY A 1 72 ? -7.909 -9.893 20.387 1.00 94.69 72 GLY A CA 1
ATOM 584 C C . GLY A 1 72 ? -8.517 -8.495 20.543 1.00 94.69 72 GLY A C 1
ATOM 585 O O . GLY A 1 72 ? -9.629 -8.393 21.059 1.00 94.69 72 GLY A O 1
ATOM 586 N N . LYS A 1 73 ? -7.843 -7.429 20.091 1.00 97.56 73 LYS A N 1
ATOM 587 C CA . LYS A 1 73 ? -8.439 -6.088 20.030 1.00 97.56 73 LYS A CA 1
ATOM 588 C C . LYS A 1 73 ? -9.252 -5.904 18.753 1.00 97.56 73 LYS A C 1
ATOM 590 O O . LYS A 1 73 ? -8.884 -6.422 17.701 1.00 97.56 73 LYS A O 1
ATOM 595 N N . ARG A 1 74 ? -10.330 -5.118 18.835 1.00 97.81 74 ARG A N 1
ATOM 596 C CA . ARG A 1 74 ? -11.034 -4.640 17.640 1.00 97.81 74 ARG A CA 1
ATOM 597 C C . ARG A 1 74 ? -10.226 -3.505 17.029 1.00 97.81 74 ARG A C 1
ATOM 599 O O . ARG A 1 74 ? -9.817 -2.571 17.727 1.00 97.81 74 ARG A O 1
ATOM 606 N N . ILE A 1 75 ? -9.975 -3.613 15.733 1.00 98.38 75 ILE A N 1
ATOM 607 C CA . ILE A 1 75 ? -9.193 -2.640 14.985 1.00 98.38 75 ILE A CA 1
ATOM 608 C C . ILE A 1 75 ? -10.076 -2.111 13.874 1.00 98.38 75 ILE A C 1
ATOM 610 O O . ILE A 1 75 ? -10.602 -2.861 13.053 1.00 98.38 75 ILE A O 1
ATOM 614 N N . PHE A 1 76 ? -10.206 -0.798 13.851 1.00 97.94 76 PHE A N 1
ATOM 615 C CA . PHE A 1 76 ? -10.997 -0.081 12.882 1.00 97.94 76 PHE A CA 1
ATOM 616 C C . PHE A 1 76 ? -10.098 0.757 11.984 1.00 97.94 76 PHE A C 1
ATOM 618 O O . PHE A 1 76 ? -9.102 1.328 12.424 1.00 97.94 76 PHE A O 1
ATOM 625 N N . LEU A 1 77 ? -10.488 0.892 10.726 1.00 97.19 77 LEU A N 1
ATOM 626 C CA . LEU A 1 77 ? -10.017 1.936 9.831 1.00 97.19 77 LEU A CA 1
ATOM 627 C C . LEU A 1 77 ? -11.147 2.941 9.641 1.00 97.19 77 LEU A C 1
ATOM 629 O O . LEU A 1 77 ? -12.292 2.556 9.409 1.00 97.19 77 LEU A O 1
ATOM 633 N N . LEU A 1 78 ? -10.836 4.237 9.721 1.00 96.06 78 LEU A N 1
ATOM 634 C CA . LEU A 1 78 ? -11.858 5.270 9.552 1.00 96.06 78 LEU A CA 1
ATOM 635 C C . LEU A 1 78 ? -12.572 5.125 8.199 1.00 96.06 78 LEU A C 1
ATOM 637 O O . LEU A 1 78 ? -13.790 5.135 8.153 1.00 96.06 78 LEU A O 1
ATOM 641 N N . SER A 1 79 ? -11.826 4.943 7.114 1.00 94.75 79 SER A N 1
ATOM 642 C CA . SER A 1 79 ? -12.347 4.643 5.774 1.00 94.75 79 SER A CA 1
ATOM 643 C C . SER A 1 79 ? -11.362 3.716 5.060 1.00 94.75 79 SER A C 1
ATOM 645 O O . SER A 1 79 ? -10.429 3.222 5.697 1.00 94.75 79 SER A O 1
ATOM 647 N N . GLU A 1 80 ? -11.528 3.490 3.755 1.00 94.25 80 GLU A N 1
ATOM 648 C CA . GLU A 1 80 ? -10.540 2.767 2.948 1.00 94.25 80 GLU A CA 1
ATOM 649 C C . GLU A 1 80 ? -9.118 3.251 3.260 1.00 94.25 80 GLU A C 1
ATOM 651 O O . GLU A 1 80 ? -8.863 4.453 3.314 1.00 94.25 80 GLU A O 1
ATOM 656 N N . MET A 1 81 ? -8.165 2.334 3.444 1.00 92.62 81 MET A N 1
ATOM 657 C CA . MET A 1 81 ? -6.786 2.738 3.745 1.00 92.62 81 MET A CA 1
ATOM 658 C C . MET A 1 81 ? -6.159 3.469 2.552 1.00 92.62 81 MET A C 1
ATOM 660 O O . MET A 1 81 ? -5.446 4.464 2.710 1.00 92.62 81 MET A O 1
ATOM 664 N N . ILE A 1 82 ? -6.425 2.926 1.362 1.00 93.12 82 ILE A N 1
ATOM 665 C CA . ILE A 1 82 ? -6.038 3.411 0.038 1.00 93.12 82 ILE A CA 1
ATOM 666 C C . ILE A 1 82 ? -7.132 3.008 -0.960 1.00 93.12 82 ILE A C 1
ATOM 668 O O . ILE A 1 82 ? -7.824 2.018 -0.735 1.00 93.12 82 ILE A O 1
ATOM 672 N N . HIS A 1 83 ? -7.240 3.688 -2.103 1.00 91.75 83 HIS A N 1
ATOM 673 C CA . HIS A 1 83 ? -8.162 3.302 -3.186 1.00 91.75 83 HIS A CA 1
ATOM 674 C C . HIS A 1 83 ? -7.639 2.097 -3.986 1.00 91.75 83 HIS A C 1
ATOM 676 O O . HIS A 1 83 ? -7.363 2.176 -5.185 1.00 91.75 83 HIS A O 1
ATOM 682 N N . ASN A 1 84 ? -7.434 0.979 -3.294 1.00 93.25 84 ASN A N 1
ATOM 683 C CA . ASN A 1 84 ? -7.071 -0.308 -3.862 1.00 93.25 84 ASN A CA 1
ATOM 684 C C . ASN A 1 84 ? -7.980 -1.386 -3.247 1.00 93.25 84 ASN A C 1
ATOM 686 O O . ASN A 1 84 ? -7.746 -1.794 -2.106 1.00 93.25 84 ASN A O 1
ATOM 690 N N . PRO A 1 85 ? -8.988 -1.871 -3.997 1.00 93.69 85 PRO A N 1
ATOM 691 C CA . PRO A 1 85 ? -9.962 -2.829 -3.482 1.00 93.69 85 PRO A CA 1
ATOM 692 C C . PRO A 1 85 ? -9.335 -4.118 -2.950 1.00 93.69 85 PRO A C 1
ATOM 694 O O . PRO A 1 85 ? -9.809 -4.659 -1.957 1.00 93.69 85 PRO A O 1
ATOM 697 N N . GLN A 1 86 ? -8.255 -4.595 -3.580 1.00 94.38 86 GLN A N 1
ATOM 698 C CA . GLN A 1 86 ? -7.567 -5.808 -3.146 1.00 94.38 86 GLN A CA 1
ATOM 699 C C . GLN A 1 86 ? -6.917 -5.608 -1.774 1.00 94.38 86 GLN A C 1
ATOM 701 O O . GLN A 1 86 ? -7.135 -6.413 -0.878 1.00 94.38 86 GLN A O 1
ATOM 706 N N . VAL A 1 87 ? -6.187 -4.507 -1.579 1.00 94.50 87 VAL A N 1
ATOM 707 C CA . VAL A 1 87 ? -5.546 -4.219 -0.285 1.00 94.50 87 VAL A CA 1
ATOM 708 C C . VAL A 1 87 ? -6.591 -4.032 0.819 1.00 94.50 87 VAL A C 1
ATOM 710 O O . VAL A 1 87 ? -6.402 -4.532 1.922 1.00 94.50 87 VAL A O 1
ATOM 713 N N . ASN A 1 88 ? -7.710 -3.358 0.536 1.00 94.50 88 ASN A N 1
ATOM 714 C CA . ASN A 1 88 ? -8.790 -3.198 1.517 1.00 94.50 88 ASN A CA 1
ATOM 715 C C . ASN A 1 88 ? -9.456 -4.541 1.865 1.00 94.50 88 ASN A C 1
ATOM 717 O O . ASN A 1 88 ? -9.739 -4.791 3.034 1.00 94.50 88 ASN A O 1
ATOM 721 N N . ALA A 1 89 ? -9.668 -5.421 0.882 1.00 95.00 89 ALA A N 1
ATOM 722 C CA . ALA A 1 89 ? -10.195 -6.764 1.120 1.00 95.00 89 ALA A CA 1
ATOM 723 C C . ALA A 1 89 ? -9.240 -7.614 1.972 1.00 95.00 89 ALA A C 1
ATOM 725 O O . ALA A 1 89 ? -9.688 -8.303 2.886 1.00 95.00 89 ALA A O 1
ATOM 726 N N . ASP A 1 90 ? -7.933 -7.517 1.720 1.00 94.75 90 ASP A N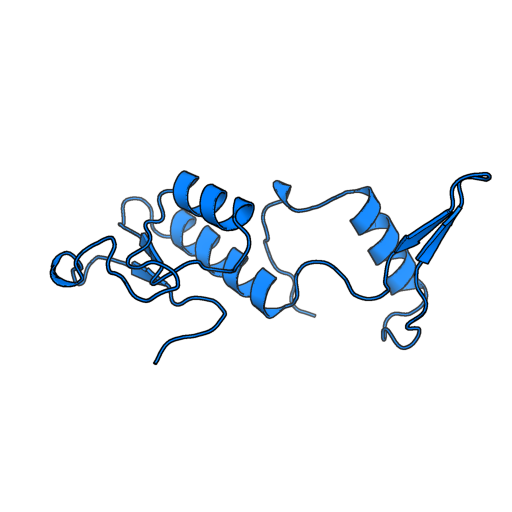 1
ATOM 727 C CA . ASP A 1 90 ? -6.919 -8.214 2.509 1.00 94.75 90 ASP A CA 1
ATOM 728 C C . ASP A 1 90 ? -6.926 -7.727 3.968 1.00 94.75 90 ASP A C 1
ATOM 730 O O . ASP A 1 90 ? -6.863 -8.546 4.881 1.00 94.75 90 ASP A O 1
ATOM 734 N N . LEU A 1 91 ? -7.080 -6.422 4.220 1.00 94.69 91 LEU A N 1
ATOM 735 C CA . LEU A 1 91 ? -7.210 -5.880 5.582 1.00 94.69 91 LEU A CA 1
ATOM 736 C C . LEU A 1 91 ? -8.470 -6.383 6.302 1.00 94.69 91 LEU A C 1
ATOM 738 O O . LEU A 1 91 ? -8.389 -6.771 7.467 1.00 94.69 91 LEU A O 1
ATOM 742 N N . ILE A 1 92 ? -9.611 -6.430 5.604 1.00 95.38 92 ILE A N 1
ATOM 743 C CA . ILE A 1 92 ? -10.854 -7.001 6.148 1.00 95.38 92 ILE A CA 1
ATOM 744 C C . ILE A 1 92 ? -10.651 -8.473 6.511 1.00 95.38 92 ILE A C 1
ATOM 746 O O . ILE A 1 92 ? -11.047 -8.910 7.589 1.00 95.38 92 ILE A O 1
ATOM 750 N N . ALA A 1 93 ? -9.991 -9.243 5.643 1.00 95.62 93 ALA A N 1
ATOM 751 C CA . ALA A 1 93 ? -9.696 -10.650 5.902 1.00 95.62 93 ALA A CA 1
ATOM 752 C C . ALA A 1 93 ? -8.784 -10.859 7.128 1.00 95.62 93 ALA A C 1
ATOM 754 O O . ALA A 1 93 ? -8.814 -11.930 7.731 1.00 95.62 93 ALA A O 1
ATOM 755 N N . HIS A 1 94 ? -8.011 -9.840 7.518 1.00 94.00 94 HIS A N 1
ATOM 756 C CA . HIS A 1 94 ? -7.189 -9.828 8.733 1.00 94.00 94 HIS A CA 1
ATOM 757 C C . HIS A 1 94 ? -7.922 -9.254 9.960 1.00 94.00 94 HIS A C 1
ATOM 759 O O . HIS A 1 94 ? -7.308 -9.066 11.007 1.00 94.00 94 HIS A O 1
ATOM 765 N N . GLY A 1 95 ? -9.233 -9.014 9.861 1.00 94.50 95 GLY A N 1
ATOM 766 C CA . GLY A 1 95 ? -10.080 -8.614 10.986 1.00 94.50 95 GLY A CA 1
ATOM 767 C C . GLY A 1 95 ? -10.190 -7.107 11.210 1.00 94.50 95 GLY A C 1
ATOM 768 O O . GLY A 1 95 ? -10.683 -6.703 12.258 1.00 94.50 95 GLY A O 1
ATOM 769 N N . ILE A 1 96 ? -9.746 -6.276 10.259 1.00 96.81 96 ILE A N 1
ATOM 770 C CA . ILE A 1 96 ? -9.980 -4.830 10.329 1.00 96.81 96 ILE A CA 1
ATOM 771 C C . ILE A 1 96 ? -11.376 -4.496 9.798 1.00 96.81 96 ILE A C 1
ATOM 773 O O . ILE A 1 96 ? -11.772 -4.954 8.727 1.00 96.81 96 ILE A O 1
ATOM 777 N N . GLU A 1 97 ? -12.097 -3.634 10.507 1.00 96.88 97 GLU A N 1
ATOM 778 C CA . GLU A 1 97 ? -13.421 -3.151 10.104 1.00 96.88 97 GLU A CA 1
ATOM 779 C C . GLU A 1 97 ? -13.378 -1.677 9.668 1.00 96.88 97 GLU A C 1
ATOM 781 O O . GLU A 1 97 ? -12.623 -0.874 10.216 1.00 96.88 97 GLU A O 1
ATOM 786 N N . PHE A 1 98 ? -14.194 -1.288 8.684 1.00 96.81 98 PHE A N 1
ATOM 787 C CA . PHE A 1 98 ? -14.278 0.103 8.221 1.00 96.81 98 PHE A CA 1
ATOM 788 C C . PHE A 1 98 ? -15.425 0.850 8.907 1.00 96.81 98 PHE A C 1
ATOM 790 O O . PHE A 1 98 ? -16.567 0.395 8.876 1.00 96.81 98 PHE A O 1
ATOM 797 N N . LEU A 1 99 ? -15.141 2.023 9.481 1.00 97.31 99 LEU A N 1
ATOM 798 C CA . LEU A 1 99 ? -16.148 2.829 10.185 1.00 97.31 99 LEU A CA 1
ATOM 799 C C . LEU A 1 99 ? -17.087 3.572 9.232 1.00 97.31 99 LEU A C 1
ATOM 801 O O . LEU A 1 99 ? -18.272 3.720 9.527 1.00 97.31 99 LEU A O 1
ATOM 805 N N . GLN A 1 100 ? -16.584 4.035 8.090 1.00 95.81 100 GLN A N 1
ATOM 806 C CA . GLN A 1 100 ? -17.364 4.722 7.061 1.00 95.81 100 GLN A CA 1
ATOM 807 C C . GLN A 1 100 ? -16.849 4.409 5.653 1.00 95.81 100 GLN A C 1
ATOM 809 O O . GLN A 1 100 ? -15.697 4.020 5.461 1.00 95.81 100 GLN A O 1
ATOM 814 N N . ASP A 1 101 ? -17.705 4.605 4.652 1.00 93.38 101 ASP A N 1
ATOM 815 C CA . ASP A 1 101 ? -17.298 4.545 3.248 1.00 93.38 101 ASP A CA 1
ATOM 816 C C . ASP A 1 101 ? -16.517 5.803 2.814 1.00 93.38 101 ASP A C 1
ATOM 818 O O . ASP A 1 101 ? -16.269 6.725 3.598 1.00 93.38 101 ASP A O 1
ATOM 822 N N . THR A 1 102 ? -16.101 5.854 1.547 1.00 90.62 102 THR A N 1
ATOM 823 C CA . THR A 1 102 ? -15.356 6.992 0.977 1.00 90.62 102 THR A CA 1
ATOM 824 C C . THR A 1 102 ? -16.202 8.258 0.802 1.00 90.62 102 THR A C 1
ATOM 826 O O . THR A 1 102 ? -15.670 9.300 0.427 1.00 90.62 102 THR A O 1
ATOM 829 N N . HIS A 1 103 ? -17.513 8.183 1.042 1.00 91.56 103 HIS A N 1
ATOM 830 C CA . HIS A 1 103 ? -18.451 9.304 0.989 1.00 91.56 103 HIS A CA 1
ATOM 831 C C . HIS A 1 103 ? -18.839 9.811 2.387 1.00 91.56 103 HIS A C 1
ATOM 833 O O . HIS A 1 103 ? -19.663 10.719 2.498 1.00 91.56 103 HIS A O 1
ATOM 839 N N . GLY A 1 104 ? -18.245 9.252 3.447 1.00 90.56 104 GLY A N 1
ATOM 840 C CA . GLY A 1 104 ? -18.509 9.639 4.832 1.00 90.56 104 GLY A CA 1
ATOM 841 C C . GLY A 1 104 ? -19.780 9.022 5.417 1.00 90.56 104 GLY A C 1
ATOM 842 O O . GLY A 1 104 ? -20.223 9.414 6.497 1.00 90.56 104 GLY A O 1
ATOM 843 N N . LYS A 1 105 ? -20.400 8.058 4.729 1.00 94.94 105 LYS A N 1
ATOM 844 C CA . LYS A 1 105 ? -21.527 7.321 5.295 1.00 94.94 105 LYS A CA 1
ATOM 845 C C . LYS A 1 105 ? -20.990 6.331 6.320 1.00 94.94 105 LYS A C 1
ATOM 847 O O . LYS A 1 105 ? -20.230 5.429 5.969 1.00 94.94 105 LYS A O 1
ATOM 852 N N . GLN A 1 106 ? -21.438 6.460 7.566 1.00 96.25 106 GLN A N 1
ATOM 853 C CA . GLN A 1 106 ? -21.112 5.496 8.614 1.00 96.25 106 GLN A CA 1
ATOM 854 C C . GLN A 1 106 ? -21.626 4.100 8.244 1.00 96.25 106 GLN A C 1
ATOM 856 O O . GLN A 1 106 ? -22.806 3.907 7.938 1.00 96.25 106 GLN A O 1
ATOM 861 N N . LEU A 1 107 ? -20.710 3.139 8.267 1.00 96.25 107 LEU A N 1
ATOM 862 C CA . LEU A 1 107 ? -20.980 1.707 8.180 1.00 96.25 107 LEU A CA 1
ATOM 863 C C . LEU A 1 107 ? -21.157 1.134 9.588 1.00 96.25 107 LEU A C 1
ATOM 865 O O . LEU A 1 107 ? -22.043 0.312 9.812 1.00 96.25 107 LEU A O 1
ATOM 869 N N . ILE A 1 108 ? -20.353 1.633 10.532 1.00 96.31 108 ILE A N 1
ATOM 870 C CA . ILE A 1 108 ? -20.421 1.323 11.957 1.00 96.31 108 ILE A CA 1
ATOM 871 C C . ILE A 1 108 ? -20.624 2.646 12.711 1.00 96.31 108 ILE A C 1
ATOM 873 O O . ILE A 1 108 ? -19.809 3.562 12.558 1.00 96.31 108 ILE A O 1
ATOM 877 N N . PRO A 1 109 ? -21.700 2.778 13.506 1.00 96.19 109 PRO A N 1
ATOM 878 C CA . PRO A 1 109 ? -21.920 3.942 14.356 1.00 96.19 109 PRO A CA 1
ATOM 879 C C . PRO A 1 109 ? -20.738 4.207 15.298 1.00 96.19 109 PRO A C 1
ATOM 881 O O . PRO A 1 109 ? -20.234 3.297 15.956 1.00 96.19 109 PRO A O 1
ATOM 884 N N . PHE A 1 110 ? -20.293 5.464 15.380 1.00 94.94 110 PHE A N 1
ATOM 885 C CA . PHE A 1 110 ? -19.103 5.823 16.171 1.00 94.94 110 PHE A CA 1
ATOM 886 C C . PHE A 1 110 ? -19.305 5.661 17.685 1.00 94.94 110 PHE A C 1
ATOM 888 O O . PHE A 1 110 ? -18.330 5.542 18.419 1.00 94.94 110 PHE A O 1
ATOM 895 N N . ASP A 1 111 ? -20.550 5.623 18.158 1.00 96.06 111 ASP A N 1
ATOM 896 C CA . ASP A 1 111 ? -20.892 5.357 19.559 1.00 96.06 111 ASP A CA 1
ATOM 897 C C . ASP A 1 111 ? -20.633 3.900 19.991 1.00 96.06 111 ASP A C 1
ATOM 899 O O . ASP A 1 111 ? -20.629 3.611 21.186 1.00 96.06 111 ASP A O 1
ATOM 903 N N . GLN A 1 112 ? -20.359 2.989 19.047 1.00 95.81 112 GLN A N 1
ATOM 904 C CA . GLN A 1 112 ? -19.916 1.618 19.333 1.00 95.81 112 GLN A CA 1
ATOM 905 C C . GLN A 1 112 ? -18.411 1.514 19.632 1.00 95.81 112 GLN A C 1
ATOM 907 O O . GLN A 1 112 ? -17.940 0.456 20.077 1.00 95.81 112 GLN A O 1
ATOM 912 N N . ILE A 1 113 ? -17.658 2.590 19.378 1.00 97.06 113 ILE A N 1
ATOM 913 C CA . ILE A 1 113 ? -16.223 2.677 19.649 1.00 97.06 113 ILE A CA 1
ATOM 914 C C . ILE A 1 113 ? -16.017 2.990 21.131 1.00 97.06 113 ILE A C 1
ATOM 916 O O . ILE A 1 113 ? -16.659 3.859 21.717 1.00 97.06 113 ILE A O 1
ATOM 920 N N . THR A 1 114 ? -15.081 2.278 21.736 1.00 97.44 114 THR A N 1
ATOM 921 C CA . THR A 1 114 ? -14.714 2.362 23.146 1.00 97.44 114 THR A CA 1
ATOM 922 C C . THR A 1 114 ? -13.237 2.721 23.291 1.00 97.44 114 THR A C 1
ATOM 924 O O . THR A 1 114 ? -12.472 2.685 22.329 1.00 97.44 114 THR A O 1
ATOM 927 N N . ALA A 1 115 ? -12.809 3.035 24.514 1.00 96.75 115 ALA A N 1
ATOM 928 C CA . ALA A 1 115 ? -11.407 3.343 24.806 1.00 96.75 115 ALA A CA 1
ATOM 929 C C . ALA A 1 115 ? -10.445 2.155 24.590 1.00 96.75 115 ALA A C 1
ATOM 931 O O . ALA A 1 115 ? -9.235 2.359 24.540 1.00 96.75 115 ALA A O 1
ATOM 932 N N . GLU A 1 116 ? -10.968 0.932 24.459 1.00 97.00 116 GLU A N 1
ATOM 933 C CA . GLU A 1 116 ? -10.163 -0.278 24.252 1.00 97.00 116 GLU A CA 1
ATOM 934 C C . GLU A 1 116 ? -9.873 -0.567 22.771 1.00 97.00 116 GLU A C 1
ATOM 936 O O . GLU A 1 116 ? -9.008 -1.392 22.457 1.00 97.00 116 GLU A O 1
ATOM 941 N N . ASP A 1 117 ? -10.576 0.112 21.862 1.00 98.06 117 ASP A N 1
ATOM 942 C CA . ASP A 1 117 ? -10.461 -0.096 20.422 1.00 98.06 117 ASP A CA 1
ATOM 943 C C . ASP A 1 117 ? -9.311 0.705 19.813 1.00 98.06 117 ASP A C 1
ATOM 945 O O . ASP A 1 117 ? -8.920 1.766 20.303 1.00 98.06 117 ASP A O 1
ATOM 949 N N . ILE A 1 118 ? -8.790 0.215 18.688 1.00 98.25 118 ILE A N 1
ATOM 950 C CA . ILE A 1 118 ? -7.779 0.930 17.910 1.00 98.25 118 ILE A CA 1
ATOM 951 C C . ILE A 1 118 ? -8.431 1.468 16.647 1.00 98.25 118 ILE A C 1
ATOM 953 O O . ILE A 1 118 ? -9.021 0.708 15.885 1.00 98.25 118 ILE A O 1
ATOM 957 N N . VAL A 1 119 ? -8.282 2.767 16.398 1.00 97.31 119 VAL A N 1
ATOM 958 C CA . VAL A 1 119 ? -8.746 3.401 15.161 1.00 97.31 119 VAL A CA 1
ATOM 959 C C . VAL A 1 119 ? -7.546 3.908 14.373 1.00 97.31 119 VAL A C 1
ATOM 961 O O . VAL A 1 119 ? -6.770 4.738 14.847 1.00 97.31 119 VAL A O 1
ATOM 964 N N . LEU A 1 120 ? -7.401 3.407 13.152 1.00 96.94 120 LEU A N 1
ATOM 965 C CA . LEU A 1 120 ? -6.394 3.822 12.191 1.00 9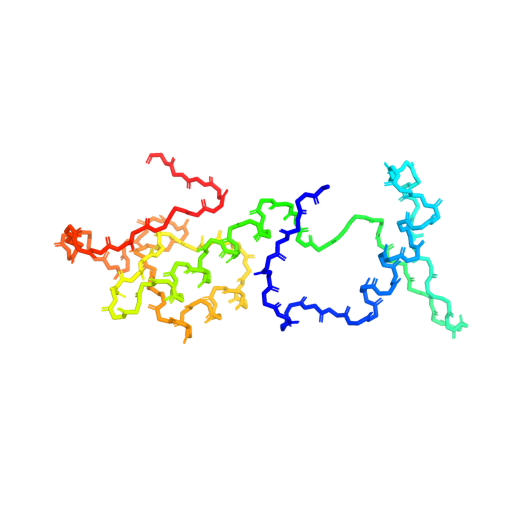6.94 120 LEU A CA 1
ATOM 966 C C . LEU A 1 120 ? -6.959 4.901 11.264 1.00 96.94 120 LEU A C 1
ATOM 968 O O . LEU A 1 120 ? -8.081 4.802 10.757 1.00 96.94 120 LEU A O 1
ATOM 972 N N . ILE A 1 121 ? -6.146 5.925 11.009 1.00 94.81 121 ILE A N 1
ATOM 973 C CA . ILE A 1 121 ? -6.462 6.992 10.057 1.00 94.81 121 ILE A CA 1
ATOM 974 C C . ILE A 1 121 ? -5.900 6.605 8.676 1.00 94.81 121 ILE A C 1
ATOM 976 O O . ILE A 1 121 ? -4.751 6.159 8.599 1.00 94.81 121 ILE A O 1
ATOM 980 N N . PRO A 1 122 ? -6.669 6.779 7.585 1.00 92.12 122 PRO A N 1
ATOM 981 C CA . PRO A 1 122 ? -6.222 6.485 6.231 1.00 92.12 122 PRO A CA 1
ATOM 982 C C . PRO A 1 122 ? -4.974 7.260 5.814 1.00 92.12 122 PRO A C 1
ATOM 984 O O . PRO A 1 122 ? -4.670 8.336 6.334 1.00 92.12 122 PRO A O 1
ATOM 987 N N . ALA A 1 123 ? -4.294 6.766 4.776 1.00 91.56 123 ALA A N 1
ATOM 988 C CA . ALA A 1 123 ? -3.080 7.398 4.254 1.00 91.56 123 ALA A CA 1
ATOM 989 C C . ALA A 1 123 ? -3.311 8.824 3.712 1.00 91.56 123 ALA A C 1
ATOM 991 O O . ALA A 1 123 ? -2.365 9.602 3.602 1.00 91.56 123 ALA A O 1
ATOM 992 N N . PHE A 1 124 ? -4.556 9.161 3.366 1.00 89.50 124 PHE A N 1
ATOM 993 C CA . PHE A 1 124 ? -4.971 10.482 2.888 1.00 89.50 124 PHE A CA 1
ATOM 994 C C . PHE A 1 124 ? -5.404 11.446 4.009 1.00 89.50 124 PHE A C 1
ATOM 996 O O . PHE A 1 124 ? -5.739 12.593 3.721 1.00 89.50 124 PHE A O 1
ATOM 1003 N N . GLY A 1 125 ? -5.334 11.023 5.276 1.00 87.81 125 GLY A N 1
ATOM 1004 C CA . GLY A 1 125 ? -5.673 11.845 6.436 1.00 87.81 125 GLY A CA 1
ATOM 1005 C C . GLY A 1 125 ? -7.173 11.917 6.734 1.00 87.81 125 GLY A C 1
ATOM 1006 O O . GLY A 1 125 ? -7.978 11.165 6.190 1.00 87.81 125 GLY A O 1
ATOM 1007 N N . THR A 1 126 ? -7.528 12.823 7.643 1.00 86.94 126 THR A N 1
ATOM 1008 C CA . THR A 1 126 ? -8.904 13.157 8.040 1.00 86.94 126 THR A CA 1
ATOM 1009 C C . THR A 1 126 ? -8.961 14.629 8.450 1.00 86.94 126 THR A C 1
ATOM 1011 O O . THR A 1 126 ? -7.919 15.225 8.739 1.00 86.94 126 THR A O 1
ATOM 1014 N N . THR A 1 127 ? -10.160 15.208 8.460 1.00 75.38 127 THR A N 1
ATOM 1015 C CA . THR A 1 127 ? -10.457 16.521 9.058 1.00 75.38 127 THR A CA 1
ATOM 1016 C C 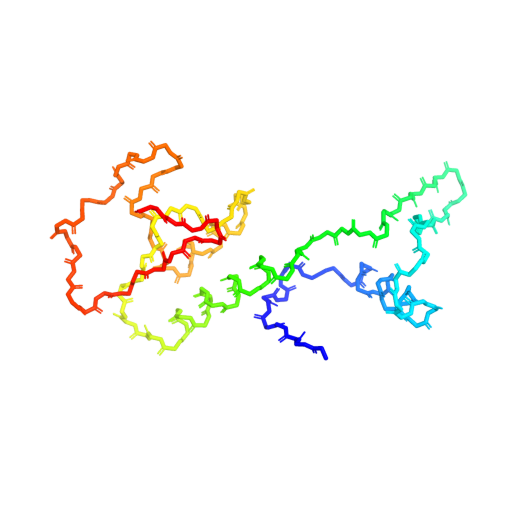. THR A 1 127 ? -10.992 16.377 10.468 1.00 75.38 127 THR A C 1
ATOM 1018 O O . THR A 1 127 ? -11.677 15.353 10.698 1.00 75.38 127 THR A O 1
#

Foldseek 3Di:
DDDFPADCVQDDPVVVVVLVVLCVVPVPLPDQFFDWDDPDVDIDTHGSDDDDDPLRRVLRRVLVVVLVVDPPAAEEEQEQLDPDPVSSVVSVVSRYYYQAYPVRHGPNDPVVDDPRHHYDYHSVGDD

Radius of gyration: 18.59 Å; chains: 1; bounding box: 44×28×57 Å